Protein AF-I0IM34-F1 (afdb_monomer_lite)

Organism: Leptospirillum ferrooxidans (strain C2-3) (NCBI:txid1162668)

Secondary structure (DSSP, 8-state):
----GGG--EEEE-TT--HHHHHHHHHHHHHHHHHHT----EEEEEEEETTTTEEEEEE---------

Foldseek 3Di:
DDDDLVNAQEDEAEQPDDPVNVVVVVVVNVVVCVVP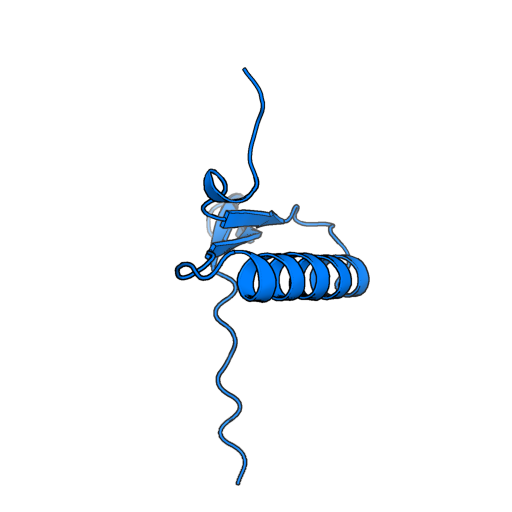VDDDHWYWYFDQDPVVRDTDIGTPDDPPPPDD

pLDDT: mean 83.58, std 15.9, range [36.94, 96.56]

Sequence (68 aa):
MTYRFADLEGIIFGIRTPLEDKVRIFNIIATKYKEHGRGSFEFSQAAYSGHSGKIEIRRLDLLRVNGS

Radius of gyration: 14.43 Å; chains: 1; bounding box: 37×21×39 Å

Structure (mmCIF, N/CA/C/O backbone):
data_AF-I0IM34-F1
#
_entry.id   AF-I0IM34-F1
#
loop_
_atom_site.group_PDB
_atom_site.id
_atom_site.type_symbol
_atom_site.label_atom_id
_atom_site.label_alt_id
_atom_site.label_comp_id
_atom_site.label_asym_id
_atom_site.label_entity_id
_atom_site.label_seq_id
_atom_site.pdbx_PDB_ins_code
_atom_site.Cartn_x
_atom_site.Cartn_y
_atom_site.Cartn_z
_atom_site.occupancy
_atom_site.B_iso_or_equiv
_atom_site.auth_seq_id
_atom_site.auth_comp_id
_atom_site.auth_asym_id
_atom_site.auth_atom_id
_atom_site.pdbx_PDB_model_num
ATOM 1 N N . MET A 1 1 ? -22.988 7.814 -7.037 1.00 55.66 1 MET A N 1
ATOM 2 C CA . MET A 1 1 ? -22.176 6.851 -6.262 1.00 55.66 1 MET A CA 1
ATOM 3 C C . MET A 1 1 ? -21.322 7.636 -5.282 1.00 55.66 1 MET A C 1
ATOM 5 O O . MET A 1 1 ? -20.532 8.453 -5.735 1.00 55.66 1 MET A O 1
ATOM 9 N N . THR A 1 2 ? -21.484 7.421 -3.979 1.00 74.56 2 THR A N 1
ATOM 10 C CA . THR A 1 2 ? -20.592 7.996 -2.960 1.00 74.56 2 THR A CA 1
ATOM 11 C C . THR A 1 2 ? -19.681 6.880 -2.481 1.00 74.56 2 THR A C 1
ATOM 13 O O . THR A 1 2 ? -20.173 5.865 -1.996 1.00 74.56 2 THR A O 1
ATOM 16 N N . TYR A 1 3 ? -18.374 7.037 -2.668 1.00 74.25 3 TYR A N 1
ATOM 17 C CA . TYR A 1 3 ? -17.394 6.036 -2.261 1.00 74.25 3 TYR A CA 1
ATOM 18 C C . TYR A 1 3 ? -17.185 6.115 -0.748 1.00 74.25 3 TYR A C 1
ATOM 20 O O . TYR A 1 3 ? -16.830 7.180 -0.239 1.00 74.25 3 TYR A O 1
ATOM 28 N N . ARG A 1 4 ? -17.443 5.027 -0.014 1.00 80.12 4 ARG A N 1
ATOM 29 C CA . ARG A 1 4 ? -17.232 4.993 1.438 1.00 80.12 4 ARG A CA 1
ATOM 30 C C . ARG A 1 4 ? -15.938 4.262 1.733 1.00 80.12 4 ARG A C 1
ATOM 32 O O . ARG A 1 4 ? -15.572 3.312 1.052 1.00 80.12 4 ARG A O 1
ATOM 39 N N . PHE A 1 5 ? -15.283 4.656 2.818 1.00 81.56 5 PHE A N 1
ATOM 40 C CA . PHE A 1 5 ? -14.067 3.988 3.274 1.00 81.56 5 PHE A CA 1
ATOM 41 C C . PHE A 1 5 ? -14.270 2.482 3.511 1.00 81.56 5 PHE A C 1
ATOM 43 O O . PHE A 1 5 ? -13.392 1.683 3.218 1.00 81.56 5 PHE A O 1
ATOM 50 N N . ALA A 1 6 ? -15.457 2.089 3.978 1.00 79.94 6 ALA A N 1
ATOM 51 C CA . ALA A 1 6 ? -15.823 0.690 4.196 1.00 79.94 6 ALA A CA 1
ATOM 52 C C . ALA A 1 6 ? -15.887 -0.160 2.911 1.00 79.94 6 ALA A C 1
ATOM 54 O O . ALA A 1 6 ? -16.011 -1.380 3.021 1.00 79.94 6 ALA A O 1
ATOM 55 N N . ASP A 1 7 ? -15.836 0.477 1.737 1.00 84.50 7 ASP A N 1
ATOM 56 C CA . ASP A 1 7 ? -15.793 -0.164 0.423 1.00 84.50 7 ASP A CA 1
ATOM 57 C C . ASP A 1 7 ? -14.331 -0.315 -0.094 1.00 84.50 7 ASP A C 1
ATOM 59 O O . ASP A 1 7 ? -14.124 -0.824 -1.194 1.00 84.50 7 ASP A O 1
ATOM 63 N N . LEU A 1 8 ? -13.308 0.121 0.669 1.00 86.56 8 LEU A N 1
ATOM 64 C CA . LEU A 1 8 ? -11.879 -0.094 0.372 1.00 86.56 8 LEU A CA 1
ATOM 65 C C . LEU A 1 8 ? -11.355 -1.378 1.028 1.00 86.56 8 LEU A C 1
ATOM 67 O O . LEU A 1 8 ? -11.376 -1.512 2.253 1.00 86.56 8 LEU A O 1
ATOM 71 N N . GLU A 1 9 ? -10.780 -2.268 0.222 1.00 87.81 9 GLU A N 1
ATOM 72 C CA . GLU A 1 9 ? -10.198 -3.538 0.691 1.00 87.81 9 GLU A CA 1
ATOM 73 C C . GLU A 1 9 ? -8.665 -3.494 0.828 1.00 87.81 9 GLU A C 1
ATOM 75 O O . GLU A 1 9 ? -8.081 -4.234 1.623 1.00 87.81 9 GLU A O 1
ATOM 80 N N . GLY A 1 10 ? -7.996 -2.602 0.094 1.00 90.25 10 GLY A N 1
ATOM 81 C CA . GLY A 1 10 ? -6.542 -2.497 0.121 1.00 90.25 10 GLY A CA 1
ATOM 82 C C . GLY A 1 10 ? -5.983 -1.338 -0.698 1.00 90.25 10 GLY A C 1
ATOM 83 O O . GLY A 1 10 ? -6.719 -0.589 -1.344 1.00 90.25 10 GLY A O 1
ATOM 84 N N . ILE A 1 11 ? -4.658 -1.194 -0.674 1.00 92.88 11 ILE A N 1
ATOM 85 C CA . ILE A 1 11 ? -3.914 -0.222 -1.479 1.00 92.88 11 ILE A CA 1
ATOM 86 C C . ILE A 1 11 ? -2.657 -0.856 -2.079 1.00 92.88 11 ILE A C 1
ATOM 88 O O . ILE A 1 11 ? -1.952 -1.624 -1.424 1.00 92.88 11 ILE A O 1
ATOM 92 N N . ILE A 1 12 ? -2.347 -0.485 -3.323 1.00 95.56 12 ILE A N 1
ATOM 93 C CA . ILE A 1 12 ? -1.088 -0.828 -3.985 1.00 95.56 12 ILE A CA 1
ATOM 94 C C . ILE A 1 12 ? -0.260 0.448 -4.128 1.00 95.56 12 ILE A C 1
ATOM 96 O O . ILE A 1 12 ? -0.633 1.366 -4.857 1.00 95.56 12 ILE A O 1
ATOM 100 N N . PHE A 1 13 ? 0.884 0.508 -3.453 1.00 96.56 13 PHE A N 1
ATOM 101 C CA . PHE A 1 13 ? 1.830 1.604 -3.613 1.00 96.56 13 PHE A CA 1
ATOM 102 C C . PHE A 1 13 ? 2.598 1.491 -4.928 1.00 96.56 13 PHE A C 1
ATOM 104 O O . PHE A 1 13 ? 2.992 0.402 -5.352 1.00 96.56 13 PHE A O 1
ATOM 111 N N . GLY A 1 14 ? 2.878 2.637 -5.545 1.00 95.94 14 GLY A N 1
ATOM 112 C CA . GLY A 1 14 ? 3.772 2.703 -6.692 1.00 95.94 14 GLY A CA 1
ATOM 113 C C . GLY A 1 14 ? 5.218 2.378 -6.305 1.00 95.94 14 GLY A C 1
ATOM 114 O O . GLY A 1 14 ? 5.633 2.546 -5.157 1.00 95.94 14 GLY A O 1
ATOM 115 N N . ILE A 1 15 ? 6.017 1.968 -7.295 1.00 93.38 15 ILE A N 1
ATOM 116 C CA . ILE A 1 15 ? 7.433 1.594 -7.110 1.00 93.38 15 ILE A CA 1
ATOM 117 C C . ILE A 1 15 ? 8.225 2.713 -6.419 1.00 93.38 15 ILE A C 1
ATOM 119 O O . ILE A 1 15 ? 9.067 2.444 -5.566 1.00 93.38 15 ILE A O 1
ATOM 123 N N . ARG A 1 16 ? 7.930 3.971 -6.768 1.00 95.19 16 ARG A N 1
ATOM 124 C CA . ARG A 1 16 ? 8.642 5.165 -6.291 1.00 95.19 16 ARG A CA 1
ATOM 125 C C . ARG A 1 16 ? 7.986 5.850 -5.093 1.00 95.19 16 ARG A C 1
ATOM 127 O O . ARG A 1 16 ? 8.447 6.920 -4.714 1.00 95.19 16 ARG A O 1
ATOM 134 N N . THR A 1 17 ? 6.921 5.288 -4.514 1.00 95.06 17 THR A N 1
ATOM 135 C CA . THR A 1 17 ? 6.284 5.895 -3.338 1.00 95.06 17 THR A CA 1
ATOM 136 C C . THR A 1 17 ? 7.275 5.890 -2.162 1.00 95.06 17 THR A C 1
ATOM 138 O O . THR A 1 17 ? 7.724 4.803 -1.770 1.00 95.06 17 THR A O 1
ATOM 141 N N . PRO A 1 18 ? 7.623 7.062 -1.597 1.00 95.50 18 PRO A N 1
ATOM 142 C CA . PRO A 1 18 ? 8.537 7.164 -0.463 1.00 95.50 18 PRO A CA 1
ATOM 143 C C . PRO A 1 18 ? 8.032 6.412 0.770 1.00 95.50 18 PRO A C 1
ATOM 145 O O . PRO A 1 18 ? 6.827 6.258 0.974 1.00 95.50 18 PRO A O 1
ATOM 148 N N . LEU A 1 19 ? 8.953 5.960 1.625 1.00 92.38 19 LEU A N 1
ATOM 149 C CA . LEU A 1 19 ? 8.595 5.271 2.868 1.00 92.38 19 LEU A CA 1
ATOM 150 C C . LEU A 1 19 ? 7.773 6.169 3.805 1.00 92.38 19 LEU A C 1
ATOM 152 O O . LEU A 1 19 ? 6.796 5.702 4.381 1.00 92.38 19 LEU A O 1
ATOM 156 N N . GLU A 1 20 ? 8.127 7.449 3.919 1.00 95.38 20 GLU A N 1
ATOM 157 C CA . GLU A 1 20 ? 7.400 8.419 4.752 1.00 95.38 20 GLU A CA 1
ATOM 158 C C . GLU A 1 20 ? 5.924 8.555 4.352 1.00 95.38 20 GLU A C 1
ATOM 160 O O . GLU A 1 20 ? 5.043 8.575 5.214 1.00 95.38 20 GLU A O 1
ATOM 165 N N . ASP A 1 21 ? 5.638 8.555 3.049 1.00 96.31 21 ASP A N 1
ATOM 166 C CA . ASP A 1 21 ? 4.279 8.645 2.525 1.00 96.31 21 ASP A CA 1
ATOM 167 C C . ASP A 1 21 ? 3.510 7.354 2.790 1.00 96.31 21 ASP A C 1
ATOM 169 O O . ASP A 1 21 ? 2.351 7.403 3.204 1.00 96.31 21 ASP A O 1
ATOM 173 N N . LYS A 1 22 ? 4.165 6.194 2.630 1.00 94.00 22 LYS A N 1
ATOM 174 C CA . LYS A 1 22 ? 3.580 4.898 3.006 1.00 94.00 22 LYS A CA 1
ATOM 175 C C . LYS A 1 22 ? 3.196 4.901 4.480 1.00 94.00 22 LYS A C 1
ATOM 177 O O . LYS A 1 22 ? 2.052 4.595 4.793 1.00 94.00 22 LYS A O 1
ATOM 182 N N . VAL A 1 23 ? 4.108 5.297 5.374 1.00 93.38 23 VAL A N 1
ATOM 183 C CA . VAL A 1 23 ? 3.865 5.382 6.828 1.00 93.38 23 VAL A CA 1
ATOM 184 C C . VAL A 1 23 ? 2.710 6.335 7.142 1.00 93.38 23 VAL A C 1
ATOM 186 O O . VAL A 1 23 ? 1.825 5.991 7.928 1.00 93.38 23 VAL A O 1
ATOM 189 N N . ARG A 1 24 ? 2.656 7.506 6.495 1.00 96.00 24 ARG A N 1
ATOM 190 C CA . ARG A 1 24 ? 1.542 8.451 6.655 1.00 96.00 24 ARG A CA 1
ATOM 191 C C . ARG A 1 24 ? 0.209 7.811 6.260 1.00 96.00 24 ARG A C 1
ATOM 193 O O . ARG A 1 24 ? -0.763 7.925 7.002 1.00 96.00 24 ARG A O 1
ATOM 200 N N . ILE A 1 25 ? 0.174 7.100 5.135 1.00 93.44 25 ILE A N 1
ATOM 201 C CA . ILE A 1 25 ? -1.023 6.406 4.652 1.00 93.44 25 ILE A CA 1
ATOM 202 C C . ILE A 1 25 ? -1.414 5.261 5.594 1.00 93.44 25 ILE A C 1
ATOM 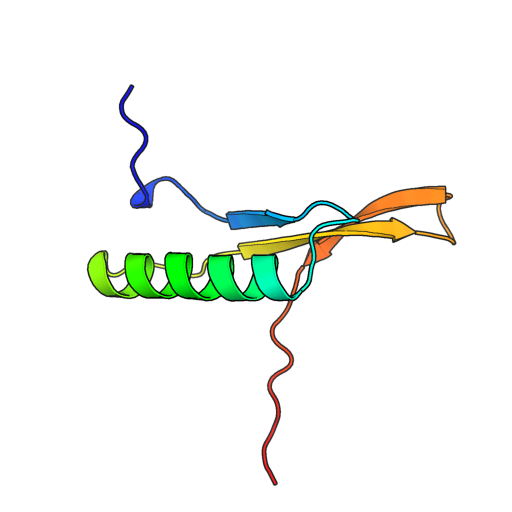204 O O . ILE A 1 25 ? -2.583 5.178 5.959 1.00 93.44 25 ILE A O 1
ATOM 208 N N . PHE A 1 26 ? -0.465 4.443 6.065 1.00 90.50 26 PHE A N 1
ATOM 209 C CA . PHE A 1 26 ? -0.719 3.407 7.076 1.00 90.50 26 PHE A CA 1
ATOM 210 C C . PHE A 1 26 ? -1.443 3.983 8.302 1.00 90.50 26 PHE A C 1
ATOM 212 O O . PHE A 1 26 ? -2.450 3.426 8.737 1.00 90.50 26 PHE A O 1
ATOM 219 N N . ASN A 1 27 ? -0.992 5.131 8.816 1.00 91.50 27 ASN A N 1
ATOM 220 C CA . ASN A 1 27 ? -1.614 5.792 9.968 1.00 91.50 27 ASN A CA 1
ATOM 221 C C . ASN A 1 27 ? -3.038 6.300 9.676 1.00 91.50 27 ASN A C 1
ATOM 223 O O . ASN A 1 27 ? -3.926 6.168 10.525 1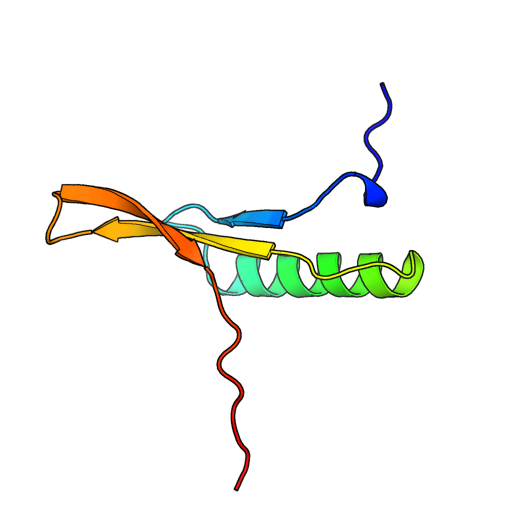.00 91.50 27 ASN A O 1
ATOM 227 N N . ILE A 1 28 ? -3.278 6.848 8.478 1.00 91.88 28 ILE A N 1
ATOM 228 C CA . ILE A 1 28 ? -4.613 7.295 8.045 1.00 91.88 28 ILE A CA 1
ATOM 229 C C . ILE A 1 28 ? -5.569 6.099 7.974 1.00 91.88 28 ILE A C 1
ATOM 231 O O . ILE A 1 28 ? -6.657 6.154 8.549 1.00 91.88 28 ILE A O 1
ATOM 235 N N . ILE A 1 29 ? -5.153 5.005 7.326 1.00 89.88 29 ILE A N 1
ATOM 236 C CA . ILE A 1 29 ? -5.948 3.775 7.218 1.00 89.88 29 ILE A CA 1
ATOM 237 C C . ILE A 1 29 ? -6.225 3.189 8.606 1.00 89.88 29 ILE A C 1
ATOM 239 O O . ILE A 1 29 ? -7.375 2.883 8.909 1.00 89.88 29 ILE A O 1
ATOM 243 N N . ALA A 1 30 ? -5.214 3.096 9.475 1.00 86.88 30 ALA A N 1
ATOM 244 C CA . ALA A 1 30 ? -5.370 2.580 10.835 1.00 86.88 30 ALA A CA 1
ATOM 245 C C . ALA A 1 30 ? -6.371 3.404 11.661 1.00 86.88 30 ALA A C 1
ATOM 247 O O . ALA A 1 30 ? -7.193 2.844 12.385 1.00 86.88 30 ALA A O 1
ATOM 248 N N . THR A 1 31 ? -6.337 4.732 11.528 1.00 89.56 31 THR A N 1
ATOM 249 C CA . THR A 1 31 ? -7.296 5.632 12.188 1.00 89.56 31 THR A CA 1
ATOM 250 C C . THR A 1 31 ? -8.713 5.391 11.678 1.00 89.56 31 THR A C 1
ATOM 252 O O . THR A 1 31 ? -9.625 5.177 12.472 1.00 89.56 31 THR A O 1
ATOM 255 N N . LYS A 1 32 ? -8.893 5.324 10.355 1.00 87.00 32 LYS A N 1
ATOM 256 C CA . LYS A 1 32 ? -10.199 5.058 9.739 1.00 87.00 32 LYS A CA 1
ATOM 257 C C . LYS A 1 32 ? -10.750 3.679 10.110 1.00 87.00 32 LYS A C 1
ATOM 259 O O . LYS A 1 32 ? -11.948 3.532 10.335 1.00 87.00 32 LYS A O 1
ATOM 264 N N . TYR A 1 33 ? -9.886 2.678 10.246 1.00 81.12 33 TYR A N 1
ATOM 265 C CA . TYR A 1 33 ? -10.272 1.344 10.704 1.00 81.12 33 TYR A CA 1
ATOM 266 C C . TYR A 1 33 ? -10.764 1.336 12.157 1.00 81.12 33 TYR A C 1
ATOM 268 O O . TYR A 1 33 ? -11.790 0.716 12.442 1.00 81.12 33 TYR A O 1
ATOM 276 N N . LYS A 1 34 ? -10.095 2.066 13.061 1.00 81.25 34 LYS A N 1
ATOM 277 C CA . LYS A 1 34 ? -10.550 2.230 14.455 1.00 81.25 34 LYS A CA 1
ATOM 278 C C . LYS A 1 34 ? -11.939 2.871 14.545 1.00 81.25 34 LYS A C 1
ATOM 280 O O . LYS A 1 34 ? -12.717 2.489 15.409 1.00 81.25 34 LYS A O 1
ATOM 285 N N . GLU A 1 35 ? -12.249 3.813 13.655 1.00 82.44 35 GLU A N 1
ATOM 286 C CA . GLU A 1 35 ? -13.539 4.520 13.615 1.00 82.44 35 GLU A CA 1
ATOM 287 C C . GLU A 1 35 ? -14.689 3.654 13.067 1.00 82.44 35 GLU A C 1
ATOM 289 O O . GLU A 1 35 ? -15.833 3.815 13.488 1.00 82.44 35 GLU A O 1
ATOM 294 N N . HIS A 1 36 ? -14.405 2.744 12.127 1.00 75.31 36 HIS A N 1
ATOM 295 C CA . HIS A 1 36 ? -15.432 2.012 11.370 1.00 75.31 36 HIS A CA 1
ATOM 296 C C . HIS A 1 36 ? -15.553 0.514 11.707 1.00 75.31 36 HIS A C 1
ATOM 298 O O . HIS A 1 36 ? -16.473 -0.136 11.212 1.00 75.31 36 HIS A O 1
ATOM 304 N N . GLY A 1 37 ? -14.672 -0.037 12.550 1.00 62.78 37 GLY A N 1
ATOM 305 C CA . GLY A 1 37 ? -14.859 -1.351 13.180 1.00 62.78 37 GLY A CA 1
ATOM 306 C C . GLY A 1 37 ? -14.890 -2.545 12.219 1.00 62.78 37 GLY A C 1
ATOM 307 O O . GLY A 1 37 ? -15.754 -3.412 12.344 1.00 62.78 37 GLY A O 1
ATOM 308 N N . ARG A 1 38 ? -13.965 -2.622 11.255 1.00 64.25 38 ARG A N 1
ATOM 309 C CA . ARG A 1 38 ? -13.911 -3.731 10.284 1.00 64.25 38 ARG A CA 1
ATOM 310 C C . ARG A 1 38 ? -12.519 -4.350 10.166 1.00 64.25 38 ARG A C 1
ATOM 312 O O . ARG A 1 38 ? -11.561 -3.702 10.524 1.00 64.25 38 ARG A O 1
ATOM 319 N N . GLY A 1 39 ? -12.475 -5.600 9.693 1.00 69.00 39 GLY A N 1
ATOM 320 C CA . GLY A 1 39 ? -11.559 -6.214 8.708 1.00 69.00 39 GLY A CA 1
ATOM 321 C C . GLY A 1 39 ? -10.024 -6.123 8.786 1.00 69.00 39 GLY A C 1
ATOM 322 O O . GLY A 1 39 ? -9.420 -5.324 9.485 1.00 69.00 39 GLY A O 1
ATOM 323 N N . SER A 1 40 ? -9.383 -6.957 7.970 1.00 76.38 40 SER A N 1
ATOM 324 C CA . SER A 1 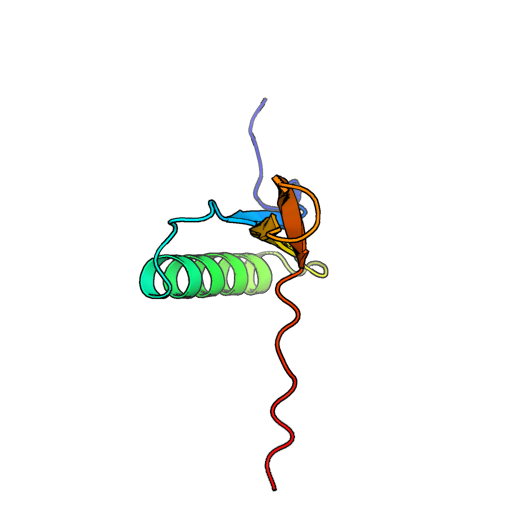40 ? -8.005 -6.778 7.502 1.00 76.38 40 SER A CA 1
ATOM 325 C C . SER A 1 40 ? -7.969 -5.787 6.334 1.00 76.38 40 SER A C 1
ATOM 327 O O . SER A 1 40 ? -8.868 -5.824 5.497 1.00 76.38 40 SER A O 1
ATOM 329 N N . PHE A 1 41 ? -6.918 -4.975 6.222 1.00 86.44 41 PHE A N 1
ATOM 330 C CA . PHE A 1 41 ? -6.660 -4.138 5.045 1.00 86.44 41 PHE A CA 1
ATOM 331 C C . PHE A 1 41 ? -5.398 -4.623 4.335 1.00 86.44 41 PHE A C 1
ATOM 333 O O . PHE A 1 41 ? -4.362 -4.798 4.983 1.00 86.44 41 PHE A O 1
ATOM 340 N N . GLU A 1 42 ? -5.468 -4.850 3.024 1.00 90.81 42 GLU A N 1
ATOM 341 C CA . GLU A 1 42 ? -4.304 -5.313 2.270 1.00 90.81 42 GLU A CA 1
ATOM 342 C C . GLU A 1 42 ? -3.398 -4.140 1.881 1.00 90.81 42 GLU A C 1
ATOM 344 O O . GLU A 1 42 ? -3.821 -3.184 1.231 1.00 90.81 42 GLU A O 1
ATOM 349 N N . PHE A 1 43 ? -2.121 -4.238 2.242 1.00 92.62 43 PHE A N 1
ATOM 350 C CA . PHE A 1 43 ? -1.093 -3.333 1.751 1.00 92.62 43 PHE A CA 1
ATOM 351 C C . PHE A 1 43 ? -0.176 -4.084 0.805 1.00 92.62 43 PHE A C 1
ATOM 353 O O . PHE A 1 43 ? 0.404 -5.108 1.160 1.00 92.62 43 PHE A O 1
ATOM 360 N N . SER A 1 44 ? -0.020 -3.537 -0.389 1.00 95.19 44 SER A N 1
ATOM 361 C CA . SER A 1 44 ? 0.795 -4.106 -1.448 1.00 95.19 44 SER A CA 1
ATOM 362 C C . SER A 1 44 ? 1.650 -3.012 -2.084 1.00 95.19 44 SER A C 1
ATOM 364 O O . SER A 1 44 ? 1.391 -1.817 -1.937 1.00 95.19 44 SER A O 1
ATOM 366 N N . GLN A 1 45 ? 2.698 -3.397 -2.798 1.00 95.56 45 GLN A N 1
ATOM 367 C CA . GLN A 1 45 ? 3.561 -2.484 -3.530 1.00 95.56 45 GLN A CA 1
ATOM 368 C C . GLN A 1 45 ? 3.926 -3.083 -4.886 1.00 95.56 45 GLN A C 1
ATOM 370 O O . GLN A 1 45 ? 4.301 -4.250 -4.991 1.00 95.56 45 GLN A O 1
ATOM 375 N N . ALA A 1 46 ? 3.871 -2.250 -5.919 1.00 96.19 46 ALA A N 1
ATOM 376 C CA . ALA A 1 46 ? 4.498 -2.543 -7.193 1.00 96.19 46 ALA A CA 1
ATOM 377 C C . ALA A 1 46 ? 6.024 -2.554 -7.021 1.00 96.19 46 ALA A C 1
ATOM 379 O O . ALA A 1 46 ? 6.612 -1.586 -6.532 1.00 96.19 46 ALA A O 1
ATOM 380 N N . ALA A 1 47 ? 6.666 -3.636 -7.441 1.00 93.44 47 ALA A N 1
ATOM 381 C CA . ALA A 1 47 ? 8.108 -3.819 -7.401 1.00 93.44 47 ALA A CA 1
ATOM 382 C C . ALA A 1 47 ? 8.601 -4.328 -8.757 1.00 93.44 47 ALA A C 1
ATOM 384 O O . ALA A 1 47 ? 7.970 -5.181 -9.378 1.00 93.44 47 ALA A O 1
ATOM 385 N N . TYR A 1 48 ? 9.737 -3.810 -9.223 1.00 93.88 48 TYR A N 1
ATOM 386 C CA . TYR A 1 48 ? 10.384 -4.355 -10.412 1.00 93.88 48 TYR A CA 1
ATOM 387 C C . TYR A 1 48 ? 11.069 -5.680 -10.069 1.00 93.88 48 TYR A C 1
ATOM 389 O O . TYR A 1 48 ? 11.842 -5.760 -9.112 1.00 93.88 48 TYR A O 1
ATOM 397 N N . SER A 1 49 ? 10.796 -6.711 -10.858 1.00 92.94 49 SER A N 1
ATOM 398 C CA . SER A 1 49 ? 11.416 -8.023 -10.736 1.00 92.94 49 SER A CA 1
ATOM 399 C C . SER A 1 49 ? 12.540 -8.152 -11.750 1.00 92.94 49 SER A C 1
ATOM 401 O O . SER A 1 49 ? 12.304 -8.254 -12.953 1.00 92.94 49 SER A O 1
ATOM 403 N N . GLY A 1 50 ? 13.781 -8.168 -11.261 1.00 89.62 50 GLY A N 1
ATOM 404 C CA . GLY A 1 50 ? 14.960 -8.340 -12.114 1.00 89.62 50 GLY A CA 1
ATOM 405 C C . GLY A 1 50 ? 14.993 -9.686 -12.845 1.00 89.62 50 GLY A C 1
ATOM 406 O O . GLY A 1 50 ? 15.595 -9.779 -13.906 1.00 89.62 50 GLY A O 1
ATOM 407 N N . HIS A 1 51 ? 14.313 -10.706 -12.310 1.00 91.06 51 HIS A N 1
ATOM 408 C CA . HIS A 1 51 ? 14.233 -12.037 -12.914 1.00 91.06 51 HIS A CA 1
ATOM 409 C C . HIS A 1 51 ? 13.260 -12.085 -14.100 1.00 91.06 51 HIS A C 1
ATOM 411 O O . HIS A 1 51 ? 13.579 -12.657 -15.137 1.00 91.06 51 HIS A O 1
ATOM 417 N N . SER A 1 52 ? 12.069 -11.493 -13.961 1.00 92.25 52 SER A N 1
ATOM 418 C CA . SER A 1 52 ? 11.040 -11.5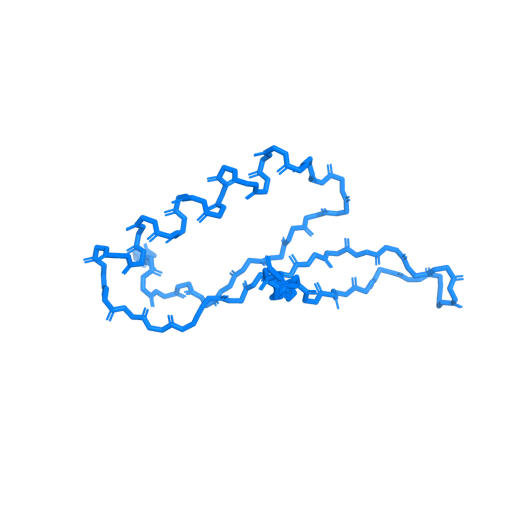29 -15.010 1.00 92.25 52 SER A CA 1
ATOM 419 C C . SER A 1 52 ? 11.084 -10.323 -15.954 1.00 92.25 52 SER A C 1
ATOM 421 O O . SER A 1 52 ? 10.424 -10.345 -16.993 1.00 92.25 52 SER A O 1
ATOM 423 N N . GLY A 1 53 ? 11.826 -9.268 -15.602 1.00 93.75 53 GLY A N 1
ATOM 424 C CA . GLY A 1 53 ? 11.856 -7.996 -16.329 1.00 93.75 53 GLY A CA 1
ATOM 425 C C . GLY A 1 53 ? 10.546 -7.206 -16.237 1.00 93.75 53 GLY A C 1
ATOM 426 O O . GLY A 1 53 ? 10.308 -6.305 -17.039 1.00 93.75 53 GLY A O 1
ATOM 427 N N . LYS A 1 54 ? 9.659 -7.567 -15.300 1.00 94.75 54 LYS A N 1
ATOM 428 C CA . LYS A 1 54 ? 8.291 -7.041 -15.191 1.00 94.75 54 LYS A CA 1
ATOM 429 C C . LYS A 1 54 ? 8.048 -6.374 -13.843 1.00 94.75 54 LYS A C 1
ATOM 431 O O . LYS A 1 54 ? 8.781 -6.578 -12.876 1.00 94.75 54 LYS A O 1
ATOM 436 N N . ILE A 1 55 ? 6.983 -5.579 -13.787 1.00 94.38 55 ILE A N 1
ATOM 437 C CA . ILE A 1 55 ? 6.435 -5.071 -12.530 1.00 94.38 55 ILE A CA 1
ATOM 438 C C . ILE A 1 55 ? 5.545 -6.159 -11.931 1.00 94.38 55 ILE A C 1
ATOM 440 O O . ILE A 1 55 ? 4.613 -6.633 -12.576 1.00 94.38 55 ILE A O 1
ATOM 444 N N . GLU A 1 56 ? 5.837 -6.531 -10.693 1.00 95.50 56 GLU A N 1
ATOM 445 C CA . GLU A 1 56 ? 5.074 -7.486 -9.897 1.00 95.50 56 GLU A CA 1
ATOM 446 C C . GLU A 1 56 ? 4.453 -6.763 -8.700 1.00 95.50 56 GLU A C 1
ATOM 448 O O . GLU A 1 56 ? 5.029 -5.811 -8.167 1.00 95.50 56 GLU A O 1
ATOM 453 N N . ILE A 1 57 ? 3.284 -7.218 -8.255 1.00 94.81 57 ILE A N 1
ATOM 454 C CA . ILE A 1 57 ? 2.675 -6.736 -7.014 1.00 94.81 57 ILE A CA 1
ATOM 455 C C . ILE A 1 57 ? 3.123 -7.646 -5.878 1.00 94.81 57 ILE A C 1
ATOM 457 O O . ILE A 1 57 ? 2.972 -8.864 -5.953 1.00 94.81 57 ILE A O 1
ATOM 46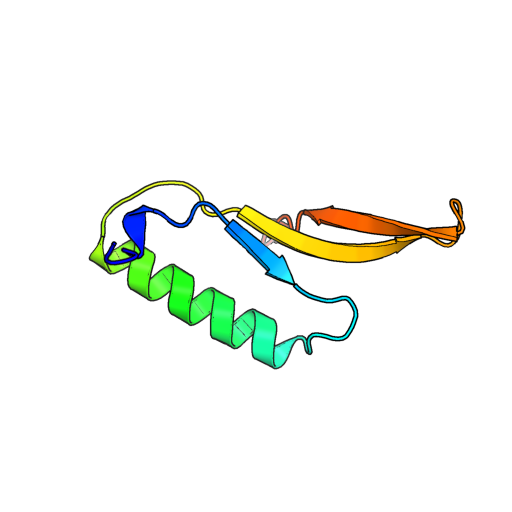1 N N . ARG A 1 58 ? 3.685 -7.053 -4.828 1.00 92.62 58 ARG A N 1
ATOM 462 C CA . ARG A 1 58 ? 4.133 -7.765 -3.631 1.00 92.62 58 ARG A CA 1
ATOM 463 C C . ARG A 1 58 ? 3.366 -7.259 -2.426 1.00 92.62 58 ARG A C 1
ATOM 465 O O . ARG A 1 58 ? 3.285 -6.047 -2.233 1.00 92.62 58 ARG A O 1
ATOM 472 N N . ARG A 1 59 ? 2.836 -8.171 -1.611 1.00 92.94 59 ARG A N 1
ATOM 473 C CA . ARG A 1 59 ? 2.263 -7.796 -0.318 1.00 92.94 59 ARG A CA 1
ATOM 474 C C . ARG A 1 59 ? 3.346 -7.226 0.586 1.00 92.94 59 ARG A C 1
ATOM 476 O O . ARG A 1 59 ? 4.482 -7.697 0.608 1.00 92.94 59 ARG A O 1
ATOM 483 N N . LEU A 1 60 ? 2.967 -6.192 1.319 1.00 89.06 60 LEU A N 1
ATOM 484 C CA . LEU A 1 60 ? 3.730 -5.638 2.421 1.00 89.06 60 LEU A CA 1
ATOM 485 C C . LEU A 1 60 ? 3.246 -6.329 3.693 1.00 89.06 60 LEU A C 1
ATOM 487 O O . LEU A 1 60 ? 2.474 -5.765 4.466 1.00 89.06 60 LEU A O 1
ATOM 491 N N . ASP A 1 61 ? 3.666 -7.576 3.887 1.00 75.38 61 ASP A N 1
ATOM 492 C CA . ASP A 1 61 ? 3.454 -8.244 5.163 1.00 75.38 61 ASP A CA 1
ATOM 493 C C . ASP A 1 61 ? 4.286 -7.509 6.220 1.00 75.38 61 ASP A C 1
ATOM 495 O O . ASP A 1 61 ? 5.506 -7.366 6.094 1.00 75.38 61 ASP A O 1
ATOM 499 N N . LEU A 1 62 ? 3.622 -6.988 7.254 1.00 62.34 62 LEU A N 1
ATOM 500 C CA . LEU A 1 62 ? 4.309 -6.448 8.420 1.00 62.34 62 LEU A CA 1
ATOM 501 C C . LEU A 1 62 ? 5.119 -7.596 9.025 1.00 62.34 62 LEU A C 1
ATOM 503 O O . LEU A 1 62 ? 4.550 -8.513 9.617 1.00 62.34 62 LEU A O 1
ATOM 507 N N . LEU A 1 63 ? 6.445 -7.562 8.858 1.00 48.25 63 LEU A N 1
ATOM 508 C CA . LEU A 1 63 ? 7.342 -8.445 9.591 1.00 48.25 63 LEU A CA 1
ATOM 509 C C . LEU A 1 63 ? 7.003 -8.287 11.073 1.00 48.25 63 LEU A C 1
ATOM 511 O O . LEU A 1 63 ? 7.198 -7.222 11.661 1.00 48.25 63 LEU A O 1
ATOM 515 N N . ARG A 1 64 ? 6.455 -9.346 11.668 1.00 41.78 64 ARG A N 1
ATOM 516 C CA . ARG A 1 64 ? 6.301 -9.451 13.112 1.00 41.78 64 ARG A CA 1
ATOM 517 C C . ARG A 1 64 ? 7.709 -9.381 13.693 1.00 41.78 64 ARG A C 1
ATOM 519 O O . ARG A 1 64 ? 8.453 -10.355 13.629 1.00 41.78 64 ARG A O 1
ATOM 526 N N . VAL A 1 65 ? 8.094 -8.219 14.213 1.00 43.59 65 VAL A N 1
ATOM 527 C CA . VAL A 1 65 ? 9.300 -8.098 15.028 1.00 43.59 65 VAL A CA 1
ATOM 528 C C . VAL A 1 65 ? 8.986 -8.857 16.312 1.00 43.59 65 VAL A C 1
ATOM 530 O O . VAL A 1 65 ? 8.276 -8.355 17.181 1.00 43.59 65 VAL A O 1
ATOM 533 N N . ASN A 1 66 ? 9.415 -10.116 16.393 1.00 39.16 66 ASN A N 1
ATOM 534 C CA . ASN A 1 66 ? 9.460 -10.819 17.667 1.00 39.16 66 ASN A CA 1
ATOM 535 C C . ASN A 1 66 ? 10.513 -10.088 18.504 1.00 39.16 66 ASN A C 1
ATOM 537 O O . ASN A 1 66 ? 11.706 -10.220 18.246 1.00 39.16 66 ASN A O 1
ATOM 541 N N . GLY A 1 67 ? 10.054 -9.237 19.422 1.00 42.22 67 GLY A N 1
ATOM 542 C CA . GLY A 1 67 ? 10.911 -8.652 20.442 1.00 42.22 67 GLY A CA 1
ATOM 543 C C . GLY A 1 67 ? 11.425 -9.762 21.354 1.00 42.22 67 GLY A C 1
ATOM 544 O O . GLY A 1 67 ? 10.619 -10.536 21.875 1.00 42.22 67 GLY A O 1
ATOM 545 N N . SER A 1 68 ? 12.748 -9.849 21.473 1.00 36.94 68 SER A N 1
ATOM 546 C CA . SER A 1 68 ? 13.442 -10.545 22.561 1.00 36.94 68 SER A CA 1
ATOM 547 C C . SER A 1 68 ? 13.476 -9.677 23.811 1.00 36.94 68 SER A C 1
ATOM 549 O O . SER A 1 68 ? 13.529 -8.436 23.649 1.00 36.94 68 SER A O 1
#